Protein AF-A0A5R2MS77-F1 (afdb_monomer_lite)

Foldseek 3Di:
DWDWDFDPWQQFADPPADPVRRVDTDADTGRDQLVRLVVSVVRRDDDPRGPRHDDYDPGDHSDCVPDDCPPPDDDDDLAVVDHDDDPVVSVVVD

Radius of gyration: 16.6 Å; chains: 1; bounding box: 38×30×41 Å

Secondary structure (DSSP, 8-state):
--EE----TTSS--SSPPTTGGG-----EESSHHHHHHHHHHH----TT-TT--SPP----S-GGG---TT------SSTTT----HHHHHHH-

pLDDT: mean 94.73, std 3.04, range [78.88, 98.56]

Sequence (94 aa):
GTFGFKPTFGIVPQWPASAMTTLSHLGPVTRTVADAILMMNVIARKDARDGYAGPAYLGLDPDPAKTTIRGLRIGYSRNLGYVKVARDIQNVTD

Structure (mmCIF, N/CA/C/O backbone):
data_AF-A0A5R2MS77-F1
#
_entry.id   AF-A0A5R2MS77-F1
#
loop_
_atom_site.group_PDB
_atom_site.id
_atom_site.type_symbol
_atom_site.label_atom_id
_atom_site.label_alt_id
_atom_site.label_comp_id
_atom_site.label_asym_id
_atom_site.label_entity_id
_atom_site.label_seq_id
_atom_site.pdbx_PDB_ins_code
_atom_site.Cartn_x
_atom_site.Cartn_y
_atom_site.Cartn_z
_atom_site.occupancy
_atom_site.B_iso_or_equiv
_atom_site.auth_seq_id
_atom_site.auth_comp_id
_atom_site.auth_asym_id
_atom_site.auth_atom_id
_atom_site.pdbx_PDB_model_num
ATOM 1 N N . GLY A 1 1 ? -14.498 -8.074 4.402 1.00 90.12 1 GLY A N 1
ATOM 2 C CA . GLY A 1 1 ?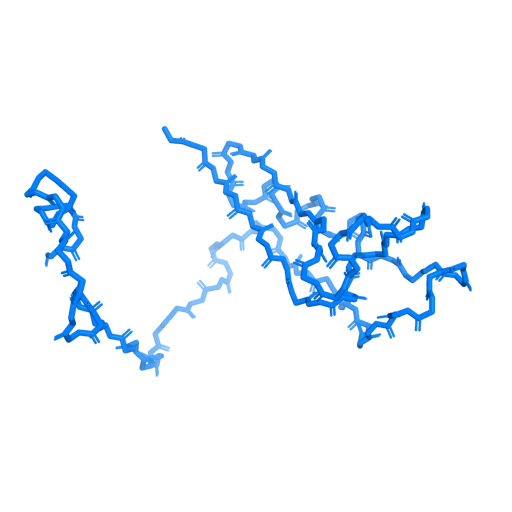 -13.489 -7.078 4.004 1.00 90.12 1 GLY A CA 1
ATOM 3 C C . GLY A 1 1 ? -12.181 -7.779 3.718 1.00 90.12 1 GLY A C 1
ATOM 4 O O . GLY A 1 1 ? -11.829 -8.691 4.455 1.00 90.12 1 GLY A O 1
ATOM 5 N N . THR A 1 2 ? -11.513 -7.409 2.634 1.00 97.50 2 THR A N 1
ATOM 6 C CA . THR A 1 2 ? -10.117 -7.775 2.345 1.00 97.50 2 THR A CA 1
ATOM 7 C C . THR A 1 2 ? -9.217 -6.581 2.655 1.00 97.50 2 THR A C 1
ATOM 9 O O . THR A 1 2 ? -9.707 -5.465 2.827 1.00 97.50 2 THR A O 1
ATOM 12 N N . PHE A 1 3 ? -7.908 -6.803 2.730 1.00 97.75 3 PHE A N 1
ATOM 13 C CA . PHE A 1 3 ? -6.933 -5.721 2.780 1.00 97.75 3 PHE A CA 1
ATOM 14 C C . PHE A 1 3 ? -6.592 -5.282 1.354 1.00 97.75 3 PHE A C 1
ATOM 16 O O . PHE A 1 3 ? -6.382 -6.129 0.489 1.00 97.75 3 PHE A O 1
ATOM 23 N N . GLY A 1 4 ? -6.546 -3.976 1.101 1.00 97.94 4 GLY A N 1
ATOM 24 C CA . GLY A 1 4 ? -6.135 -3.407 -0.180 1.00 97.94 4 GLY A CA 1
ATOM 25 C C . GLY A 1 4 ? -5.118 -2.299 0.045 1.00 97.94 4 GLY A C 1
ATOM 26 O O . GLY A 1 4 ? -5.326 -1.442 0.904 1.00 97.94 4 GLY A O 1
ATOM 27 N N . PHE A 1 5 ? -4.027 -2.307 -0.719 1.00 97.62 5 PHE A N 1
ATOM 28 C CA . PHE A 1 5 ? -2.969 -1.310 -0.598 1.00 97.62 5 PHE A CA 1
ATOM 29 C C . PHE A 1 5 ? -2.692 -0.643 -1.939 1.00 97.62 5 PHE A C 1
ATOM 31 O O . PHE A 1 5 ? -2.281 -1.294 -2.895 1.00 97.62 5 PHE A O 1
ATOM 38 N N . LYS A 1 6 ? -2.889 0.676 -1.996 1.00 97.56 6 LYS A N 1
ATOM 39 C CA . LYS A 1 6 ? -2.495 1.512 -3.130 1.00 97.56 6 LYS A CA 1
ATOM 40 C C . LYS A 1 6 ? -1.156 2.186 -2.795 1.00 97.56 6 LYS A C 1
ATOM 42 O O . LYS A 1 6 ? -1.168 3.109 -1.976 1.00 97.56 6 LYS A O 1
ATOM 47 N N . PRO A 1 7 ? -0.028 1.775 -3.398 1.00 96.12 7 PRO A N 1
ATOM 48 C CA . PRO A 1 7 ? 1.276 2.349 -3.084 1.00 96.12 7 PRO A CA 1
ATOM 49 C C . PRO A 1 7 ? 1.398 3.796 -3.579 1.00 96.12 7 PRO A C 1
ATOM 51 O O . PRO A 1 7 ? 0.505 4.338 -4.240 1.00 96.12 7 PRO A O 1
ATOM 54 N N . THR A 1 8 ? 2.525 4.428 -3.256 1.00 95.62 8 THR A N 1
ATOM 55 C CA . THR A 1 8 ? 2.941 5.687 -3.881 1.00 95.62 8 THR A CA 1
ATOM 56 C C . THR A 1 8 ? 3.066 5.500 -5.395 1.00 95.62 8 THR A C 1
ATOM 58 O O . THR A 1 8 ? 3.539 4.459 -5.857 1.00 95.62 8 THR A O 1
ATOM 61 N N . PHE A 1 9 ? 2.644 6.506 -6.164 1.00 95.31 9 PHE A N 1
ATOM 62 C CA . PHE A 1 9 ? 2.755 6.512 -7.622 1.00 95.31 9 PHE A CA 1
ATOM 63 C C . PHE A 1 9 ? 4.184 6.183 -8.079 1.00 95.31 9 PHE A C 1
ATOM 65 O O . PHE A 1 9 ? 5.154 6.672 -7.495 1.00 95.31 9 PHE A O 1
ATOM 72 N N . GLY A 1 10 ? 4.307 5.328 -9.095 1.00 94.31 10 GLY A N 1
ATOM 73 C CA . GLY A 1 10 ? 5.595 4.926 -9.663 1.00 94.31 10 GLY A CA 1
ATOM 74 C C . GLY A 1 10 ? 6.411 3.922 -8.837 1.00 94.31 10 GLY A C 1
ATOM 75 O O . GLY A 1 10 ? 7.498 3.553 -9.277 1.00 94.31 10 GLY A O 1
ATOM 76 N N . ILE A 1 11 ? 5.937 3.464 -7.664 1.00 95.88 11 ILE A N 1
ATOM 77 C CA . ILE A 1 11 ? 6.605 2.380 -6.906 1.00 95.88 11 ILE A CA 1
ATOM 78 C C . ILE A 1 11 ? 6.439 1.026 -7.604 1.00 95.88 11 ILE A C 1
ATOM 80 O O . ILE A 1 11 ? 7.390 0.250 -7.681 1.00 95.88 11 ILE A O 1
ATOM 84 N N . VAL A 1 12 ? 5.225 0.729 -8.072 1.00 96.88 12 VAL A N 1
ATOM 85 C CA . VAL A 1 12 ? 4.937 -0.469 -8.867 1.00 96.88 12 VAL A CA 1
ATOM 86 C C . VAL A 1 12 ? 4.806 -0.015 -10.315 1.00 96.88 12 VAL A C 1
ATOM 88 O O . VAL A 1 12 ? 3.932 0.816 -10.580 1.00 96.88 12 VAL A O 1
ATOM 91 N N . PRO A 1 13 ? 5.658 -0.504 -11.230 1.00 95.81 13 PRO A N 1
ATOM 92 C CA . PRO A 1 13 ? 5.612 -0.073 -12.614 1.00 95.81 13 PRO A CA 1
ATOM 93 C C . PRO A 1 13 ? 4.330 -0.555 -13.294 1.00 95.81 13 PRO A C 1
ATOM 95 O O . PRO A 1 13 ? 3.838 -1.654 -13.027 1.00 95.81 13 PRO A O 1
ATOM 98 N N . GLN A 1 14 ? 3.815 0.250 -14.213 1.00 95.00 14 GLN A N 1
ATOM 99 C CA . GLN A 1 14 ? 2.657 -0.067 -15.030 1.00 95.00 14 GLN A CA 1
ATOM 100 C C . GLN A 1 14 ? 2.947 0.250 -16.499 1.00 95.00 14 GLN A C 1
ATOM 102 O O . GLN A 1 14 ? 2.674 1.341 -16.998 1.00 95.00 14 GLN A O 1
ATOM 107 N N . TRP A 1 15 ? 3.465 -0.754 -17.206 1.00 94.31 15 TRP A N 1
ATOM 108 C CA . TRP A 1 15 ? 3.657 -0.711 -18.650 1.00 94.31 15 TRP A CA 1
ATOM 109 C C . TRP A 1 15 ? 2.835 -1.810 -19.348 1.00 94.31 15 TRP A C 1
ATOM 111 O O . TRP A 1 15 ? 2.958 -2.979 -18.968 1.00 94.31 15 TRP A O 1
ATOM 121 N N . PRO A 1 16 ? 2.046 -1.485 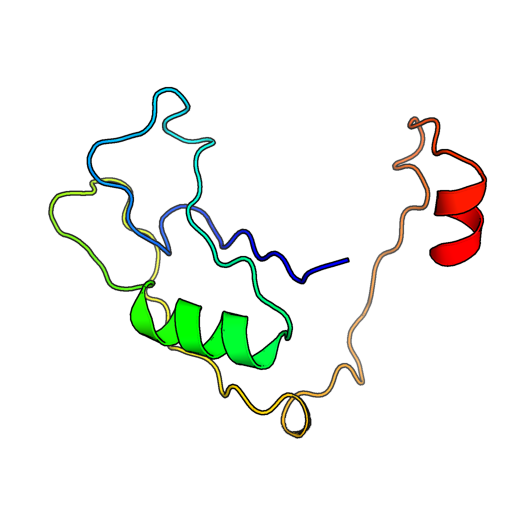-20.390 1.00 94.31 16 PRO A N 1
ATOM 122 C CA . PRO A 1 16 ? 1.766 -0.141 -20.907 1.00 94.31 16 PRO A CA 1
ATOM 123 C C . PRO A 1 16 ? 0.942 0.706 -19.925 1.00 94.31 16 PRO A C 1
ATOM 125 O O . PRO A 1 16 ? 0.282 0.179 -19.026 1.00 94.31 16 PRO A O 1
ATOM 128 N N . ALA A 1 17 ? 0.978 2.027 -20.110 1.00 92.81 17 ALA A N 1
ATOM 129 C CA . ALA A 1 17 ? 0.218 2.949 -19.274 1.00 92.81 17 ALA A CA 1
ATOM 130 C C . ALA A 1 17 ? -1.296 2.677 -19.368 1.00 92.81 17 ALA A C 1
ATOM 132 O O . ALA A 1 17 ? -1.833 2.367 -20.433 1.00 92.81 17 ALA A O 1
ATOM 133 N N . SER A 1 18 ? -1.992 2.818 -18.239 1.00 93.81 18 SER A N 1
ATOM 134 C CA . SER A 1 18 ? -3.459 2.799 -18.192 1.00 93.81 18 SER A CA 1
ATOM 135 C C . SER A 1 18 ? -4.050 4.045 -18.852 1.00 93.81 18 SER A C 1
ATOM 137 O O . SER A 1 18 ? -3.404 5.086 -18.912 1.00 93.81 18 SER A O 1
ATOM 139 N N . ALA A 1 19 ? -5.322 3.971 -19.254 1.00 95.12 19 ALA A N 1
ATOM 140 C CA . ALA A 1 19 ? -6.087 5.123 -19.737 1.00 95.12 19 ALA A CA 1
ATOM 141 C C . ALA A 1 19 ? -6.161 6.287 -18.725 1.00 95.12 19 ALA A C 1
ATOM 143 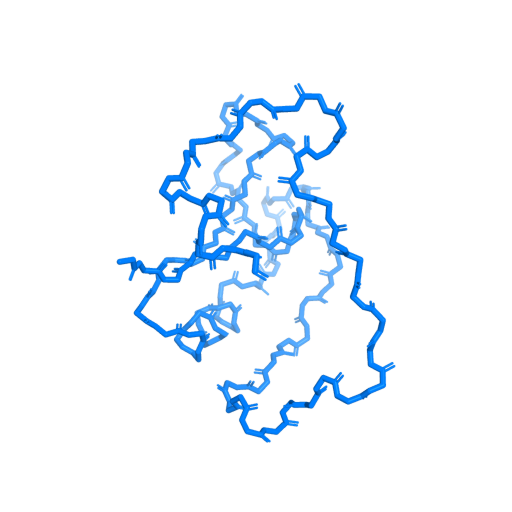O O . ALA A 1 19 ? -6.408 7.425 -19.109 1.00 95.12 19 ALA A O 1
ATOM 144 N N . MET A 1 20 ? -5.942 6.006 -17.437 1.00 94.81 20 MET A N 1
ATOM 145 C CA . MET A 1 20 ? -5.911 6.999 -16.358 1.00 94.81 20 MET A CA 1
ATOM 146 C C . MET A 1 20 ? -4.500 7.544 -16.074 1.00 94.81 20 MET A C 1
ATOM 148 O O . MET A 1 20 ? -4.343 8.334 -15.146 1.00 94.81 20 MET A O 1
ATOM 152 N N . THR A 1 21 ? -3.481 7.110 -16.828 1.00 91.50 21 THR A N 1
ATOM 153 C CA . THR A 1 21 ? -2.068 7.526 -16.760 1.00 91.50 21 THR A CA 1
ATOM 154 C C . THR A 1 21 ? -1.591 7.812 -15.330 1.00 91.50 21 THR A C 1
ATOM 156 O O . THR A 1 21 ? -1.369 6.882 -14.557 1.00 91.50 21 THR A O 1
ATOM 159 N N . THR A 1 22 ? -1.497 9.088 -14.944 1.00 93.19 22 THR A N 1
ATOM 160 C CA . THR A 1 22 ? -0.923 9.556 -13.674 1.00 93.19 22 THR A CA 1
ATOM 161 C C . THR A 1 22 ? -1.803 9.303 -12.446 1.00 93.19 22 THR A C 1
ATOM 163 O O . THR A 1 22 ? -1.345 9.478 -11.320 1.00 93.19 22 THR A O 1
ATOM 166 N N . LEU A 1 23 ? -3.055 8.874 -12.629 1.00 95.06 23 LEU A N 1
ATOM 167 C CA . LEU A 1 23 ? -3.949 8.469 -11.539 1.00 95.06 23 LEU A CA 1
ATOM 168 C C . LEU A 1 23 ? -3.926 6.952 -11.291 1.00 95.06 23 LEU A C 1
ATOM 170 O O . LEU A 1 23 ? -4.369 6.492 -10.235 1.00 95.06 23 LEU A O 1
ATOM 174 N N . SER A 1 24 ? -3.402 6.162 -12.234 1.00 95.12 24 SER A N 1
ATOM 175 C CA . SER A 1 24 ? -3.392 4.701 -12.141 1.00 95.12 24 SER A CA 1
ATOM 176 C C . SER A 1 24 ? -2.305 4.194 -11.197 1.00 95.12 24 SER A C 1
ATOM 178 O O . SER A 1 24 ? -1.187 4.700 -11.188 1.00 95.12 24 SER A O 1
ATOM 180 N N . HIS A 1 25 ? -2.644 3.182 -10.398 1.00 95.81 25 HIS A N 1
ATOM 181 C CA . HIS A 1 25 ? -1.729 2.528 -9.468 1.00 95.81 25 HIS A CA 1
ATOM 182 C C . HIS A 1 25 ? -2.011 1.028 -9.449 1.00 95.81 25 HIS A C 1
ATOM 184 O O . HIS A 1 25 ? -3.169 0.618 -9.349 1.00 95.81 25 HIS A O 1
ATOM 190 N N . LEU A 1 26 ? -0.956 0.219 -9.470 1.00 96.12 26 LEU A N 1
ATOM 191 C CA . LEU A 1 26 ? -1.044 -1.209 -9.189 1.00 96.12 26 LEU A CA 1
ATOM 192 C C . LEU A 1 26 ? -0.670 -1.464 -7.730 1.00 96.12 26 LEU A C 1
ATOM 194 O O . LEU A 1 26 ? 0.277 -0.877 -7.208 1.00 96.12 26 LEU A O 1
ATOM 198 N N . GLY A 1 27 ? -1.419 -2.336 -7.067 1.00 97.56 27 GLY A N 1
ATOM 199 C CA . GLY A 1 27 ? -1.188 -2.686 -5.674 1.00 97.56 27 GLY A CA 1
ATOM 200 C C . GLY A 1 27 ? -1.977 -3.927 -5.257 1.00 97.56 27 GLY A C 1
ATOM 201 O O . GLY A 1 27 ? -2.912 -4.326 -5.956 1.00 97.56 27 GLY A O 1
ATOM 202 N N . PRO A 1 28 ? -1.581 -4.589 -4.160 1.00 98.25 28 PRO A N 1
ATOM 203 C CA . PRO A 1 28 ? -2.155 -5.867 -3.769 1.00 98.25 28 PRO A CA 1
ATOM 204 C C . PRO A 1 28 ? -3.535 -5.731 -3.112 1.00 98.25 28 PRO A C 1
ATOM 206 O O . PRO A 1 28 ? -3.804 -4.789 -2.362 1.00 98.25 28 PRO A O 1
ATOM 209 N N . VAL A 1 29 ? -4.369 -6.751 -3.331 1.00 98.56 29 VAL A N 1
ATOM 210 C CA . VAL A 1 29 ? -5.562 -7.051 -2.530 1.00 98.56 29 VAL A CA 1
ATOM 211 C C . VAL A 1 29 ? -5.389 -8.448 -1.940 1.00 98.56 29 VAL A C 1
ATOM 213 O O . VAL A 1 29 ? -5.240 -9.418 -2.679 1.00 98.56 29 VAL A O 1
ATOM 216 N N . THR A 1 30 ? -5.378 -8.560 -0.615 1.00 98.25 30 THR A N 1
ATOM 217 C CA . THR A 1 30 ? -5.004 -9.783 0.115 1.00 98.25 30 THR A CA 1
ATOM 218 C C . THR A 1 30 ? -5.900 -10.019 1.332 1.00 98.25 30 THR A C 1
ATOM 220 O O . THR A 1 30 ? -6.754 -9.201 1.685 1.00 98.25 30 THR A O 1
ATOM 223 N N . ARG A 1 31 ? -5.740 -11.175 1.993 1.00 97.62 31 ARG A N 1
ATOM 224 C CA . ARG A 1 31 ? -6.444 -11.484 3.250 1.00 97.62 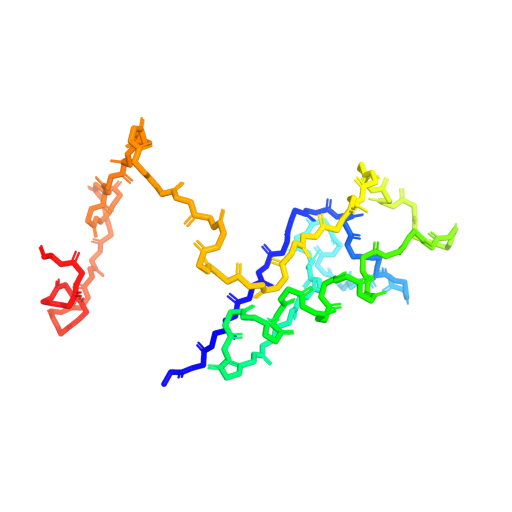31 ARG A CA 1
ATOM 225 C C . ARG A 1 31 ? -5.777 -10.851 4.470 1.00 97.62 31 ARG A C 1
ATOM 227 O O . ARG A 1 31 ? -6.482 -10.555 5.430 1.00 97.62 31 ARG A O 1
ATOM 234 N N . THR A 1 32 ? -4.464 -10.626 4.428 1.00 96.25 32 THR A N 1
ATOM 235 C CA . THR A 1 32 ? -3.691 -10.050 5.536 1.00 96.25 32 THR A CA 1
ATOM 236 C C . THR A 1 32 ? -2.755 -8.933 5.066 1.00 96.25 32 THR A C 1
ATOM 238 O O . THR A 1 32 ? -2.399 -8.855 3.887 1.00 96.25 32 THR A O 1
ATOM 241 N N . VAL A 1 33 ? -2.332 -8.075 6.000 1.00 95.62 33 VAL A N 1
ATOM 242 C CA . VAL A 1 33 ? -1.318 -7.033 5.749 1.00 95.62 33 VAL A CA 1
ATOM 243 C C . VAL A 1 33 ? 0.037 -7.658 5.396 1.00 95.62 33 VAL A C 1
ATOM 245 O O . VAL A 1 33 ? 0.697 -7.189 4.472 1.00 95.62 33 VAL A O 1
ATOM 248 N N . ALA A 1 34 ? 0.423 -8.743 6.077 1.00 96.25 34 ALA A N 1
ATOM 249 C CA . ALA A 1 34 ? 1.674 -9.459 5.826 1.00 96.25 34 ALA A CA 1
ATOM 250 C C . ALA A 1 34 ? 1.770 -9.955 4.373 1.00 96.25 34 ALA A C 1
ATOM 252 O O . ALA A 1 34 ? 2.784 -9.733 3.713 1.00 96.25 34 ALA A O 1
ATOM 253 N N . ASP A 1 35 ? 0.687 -10.523 3.830 1.00 97.50 35 ASP A N 1
ATOM 254 C CA . ASP A 1 35 ? 0.642 -10.968 2.429 1.00 97.50 35 ASP A CA 1
ATOM 255 C C . ASP A 1 35 ? 0.808 -9.804 1.444 1.00 97.50 35 ASP A C 1
ATOM 257 O O . ASP A 1 35 ? 1.455 -9.943 0.407 1.00 97.50 35 ASP A O 1
ATOM 261 N N . ALA A 1 36 ? 0.244 -8.633 1.757 1.00 97.38 36 ALA A N 1
ATOM 262 C CA . ALA A 1 36 ? 0.417 -7.455 0.914 1.00 97.38 36 ALA A CA 1
ATOM 263 C C . ALA A 1 36 ? 1.853 -6.924 0.960 1.00 97.38 36 ALA A C 1
ATOM 265 O O . ALA A 1 36 ? 2.370 -6.515 -0.078 1.00 97.38 36 ALA A O 1
ATOM 266 N N . ILE A 1 37 ? 2.515 -6.970 2.123 1.00 97.00 37 ILE A N 1
ATOM 267 C CA . ILE A 1 37 ? 3.940 -6.635 2.246 1.00 97.00 37 ILE A CA 1
ATOM 268 C C . ILE A 1 37 ? 4.788 -7.603 1.414 1.00 97.00 37 ILE A C 1
ATOM 270 O O . ILE A 1 37 ? 5.629 -7.156 0.633 1.00 97.00 37 ILE A O 1
ATOM 274 N N . LEU A 1 38 ? 4.535 -8.912 1.520 1.00 97.19 38 LEU A N 1
ATOM 275 C CA . LEU A 1 38 ? 5.215 -9.926 0.709 1.00 97.19 38 LEU A CA 1
ATOM 276 C C . LEU A 1 38 ? 5.033 -9.658 -0.788 1.00 97.19 38 LEU A C 1
ATOM 278 O O . LEU A 1 38 ? 6.013 -9.636 -1.531 1.00 97.19 38 LEU A O 1
ATOM 282 N N . MET A 1 39 ? 3.803 -9.378 -1.224 1.00 98.12 39 MET A N 1
ATOM 283 C CA . MET A 1 39 ? 3.520 -9.058 -2.622 1.00 98.12 39 MET A CA 1
ATOM 284 C C . MET A 1 39 ? 4.243 -7.781 -3.066 1.00 98.12 39 MET A C 1
ATOM 286 O O . MET A 1 39 ? 4.885 -7.781 -4.114 1.00 98.12 39 MET A O 1
ATOM 290 N N . MET A 1 40 ? 4.222 -6.715 -2.259 1.00 97.94 40 MET A N 1
ATOM 291 C CA . MET A 1 40 ? 4.949 -5.469 -2.543 1.00 97.94 40 MET A CA 1
ATOM 292 C C . MET A 1 40 ? 6.457 -5.691 -2.662 1.00 97.94 40 MET A C 1
ATOM 294 O O . MET A 1 40 ? 7.080 -5.154 -3.575 1.00 97.94 40 MET A O 1
ATOM 298 N N . ASN A 1 41 ? 7.045 -6.522 -1.798 1.00 97.06 41 ASN A N 1
ATOM 299 C CA . ASN A 1 41 ? 8.461 -6.881 -1.879 1.00 97.06 41 ASN A CA 1
ATOM 300 C C . ASN A 1 41 ? 8.815 -7.557 -3.215 1.00 97.06 41 ASN A C 1
ATOM 302 O O . ASN A 1 41 ? 9.951 -7.418 -3.674 1.00 97.06 41 ASN A O 1
ATOM 306 N N . VAL A 1 42 ? 7.860 -8.220 -3.870 1.00 97.25 42 VAL A N 1
ATOM 307 C CA . VAL A 1 42 ? 8.045 -8.822 -5.196 1.00 97.25 42 VAL A CA 1
ATOM 308 C C . VAL A 1 42 ? 7.785 -7.822 -6.324 1.00 97.25 42 VAL A C 1
ATOM 310 O O . VAL A 1 42 ? 8.631 -7.683 -7.203 1.00 97.25 42 VAL A O 1
ATOM 313 N N . ILE A 1 43 ? 6.649 -7.117 -6.316 1.00 97.38 43 ILE A N 1
ATOM 314 C CA . ILE A 1 43 ? 6.191 -6.347 -7.489 1.00 97.38 43 ILE A CA 1
ATOM 315 C C . ILE A 1 43 ? 6.753 -4.926 -7.582 1.00 97.38 43 ILE A C 1
ATOM 317 O O . ILE A 1 43 ? 6.743 -4.339 -8.660 1.00 97.38 43 ILE A O 1
ATOM 321 N N . ALA A 1 44 ? 7.255 -4.355 -6.486 1.00 97.19 44 ALA A N 1
ATOM 322 C CA . ALA A 1 44 ? 7.822 -3.006 -6.474 1.00 97.19 44 ALA A CA 1
ATOM 323 C C . ALA A 1 44 ? 9.276 -2.994 -6.978 1.00 97.19 44 ALA A C 1
ATOM 325 O O . ALA A 1 44 ? 10.218 -2.645 -6.259 1.00 97.19 44 ALA A O 1
ATOM 326 N N . ARG A 1 45 ? 9.468 -3.438 -8.223 1.00 95.25 45 ARG A N 1
ATOM 327 C CA . ARG A 1 45 ? 10.757 -3.475 -8.922 1.00 95.25 45 ARG A CA 1
ATOM 328 C C . ARG A 1 45 ? 10.685 -2.542 -10.113 1.00 95.25 45 ARG A C 1
ATOM 330 O O . ARG A 1 45 ? 9.677 -2.508 -10.799 1.00 95.25 45 ARG A O 1
ATOM 337 N N . LYS A 1 46 ? 11.747 -1.775 -10.352 1.00 93.69 46 LYS A N 1
ATOM 338 C CA . LYS A 1 46 ? 11.785 -0.839 -11.479 1.00 93.69 46 LYS A CA 1
ATOM 339 C C . LYS A 1 46 ? 11.681 -1.593 -12.804 1.00 93.69 46 LYS A C 1
ATOM 341 O O . LYS A 1 46 ? 12.301 -2.640 -12.967 1.00 93.69 46 LYS A O 1
ATOM 346 N N . ASP A 1 47 ? 10.961 -1.004 -13.747 1.00 94.50 47 ASP A N 1
ATOM 347 C CA . ASP A 1 47 ? 10.871 -1.460 -15.130 1.00 94.50 47 ASP A CA 1
ATOM 348 C C . ASP A 1 47 ? 11.304 -0.313 -16.045 1.00 94.50 47 ASP A C 1
ATOM 350 O O . ASP A 1 47 ? 10.756 0.782 -15.961 1.00 94.50 47 ASP A O 1
ATOM 354 N N . ALA A 1 48 ? 12.292 -0.550 -16.910 1.00 95.19 48 ALA A N 1
ATOM 355 C CA . ALA A 1 48 ? 12.826 0.473 -17.812 1.00 95.19 48 ALA A CA 1
ATOM 356 C C . ALA A 1 48 ? 11.817 0.939 -18.876 1.00 95.19 48 ALA A C 1
ATOM 358 O O . ALA A 1 48 ? 12.026 1.971 -19.509 1.00 95.19 48 ALA A O 1
ATOM 359 N N . ARG A 1 49 ? 10.738 0.179 -19.091 1.00 96.00 49 ARG A N 1
ATOM 360 C CA . ARG A 1 49 ? 9.663 0.533 -20.024 1.00 96.00 49 ARG A CA 1
ATOM 361 C C . ARG A 1 49 ? 8.689 1.541 -19.421 1.00 96.00 49 ARG A C 1
ATOM 363 O O . ARG A 1 49 ? 8.021 2.251 -20.164 1.00 96.00 49 ARG A O 1
ATOM 370 N N . ASP A 1 50 ? 8.606 1.609 -18.094 1.00 94.81 50 ASP A N 1
ATOM 371 C CA . ASP A 1 50 ? 7.761 2.573 -17.402 1.00 94.81 50 ASP A CA 1
ATOM 372 C C . ASP A 1 50 ? 8.544 3.858 -17.089 1.00 94.81 50 ASP A C 1
ATOM 374 O O . ASP A 1 50 ? 9.365 3.916 -16.171 1.00 94.81 50 ASP A O 1
ATOM 378 N N . GLY A 1 51 ? 8.260 4.914 -17.854 1.00 93.00 51 GLY A N 1
ATOM 379 C CA . GLY A 1 51 ? 8.870 6.234 -17.682 1.00 93.00 51 GLY A CA 1
ATOM 380 C C . GLY A 1 51 ? 8.472 6.969 -16.395 1.00 93.00 51 GLY A C 1
ATOM 381 O O . GLY A 1 51 ? 9.053 8.012 -16.104 1.00 93.00 51 GLY A O 1
ATOM 382 N N . TYR A 1 52 ? 7.515 6.451 -15.617 1.00 93.50 52 TYR A N 1
ATOM 383 C CA . TYR A 1 52 ? 7.061 7.040 -14.352 1.00 93.50 52 TYR A CA 1
ATOM 384 C C . TYR A 1 52 ? 7.725 6.428 -13.111 1.00 93.50 52 TYR A C 1
ATOM 386 O O . TYR A 1 52 ? 7.265 6.661 -11.991 1.00 93.50 52 TYR A O 1
ATOM 394 N N . ALA A 1 53 ? 8.802 5.654 -13.286 1.00 90.38 53 ALA A N 1
ATOM 395 C CA . ALA A 1 53 ? 9.503 4.996 -12.189 1.00 90.38 53 ALA A CA 1
ATOM 396 C C . ALA A 1 53 ? 9.910 5.988 -11.079 1.00 90.38 53 ALA A C 1
ATOM 398 O O . ALA A 1 53 ? 10.734 6.885 -11.276 1.00 90.38 53 ALA A O 1
ATOM 399 N N . GLY A 1 54 ? 9.341 5.793 -9.888 1.00 89.25 54 GLY A N 1
ATOM 400 C CA . GLY A 1 54 ? 9.579 6.624 -8.714 1.00 89.25 54 GLY A CA 1
ATOM 401 C C . GLY A 1 54 ? 10.832 6.229 -7.913 1.00 89.25 54 GLY A C 1
ATOM 402 O O . GLY A 1 54 ? 11.731 5.529 -8.407 1.00 89.25 54 GLY A O 1
ATOM 403 N N . PRO A 1 55 ? 10.914 6.669 -6.640 1.00 89.44 55 PRO A N 1
ATOM 404 C CA . PRO A 1 55 ? 11.953 6.238 -5.710 1.00 89.44 55 PRO A CA 1
ATOM 405 C C . PRO A 1 55 ? 12.009 4.712 -5.570 1.00 89.44 55 PRO A C 1
ATOM 407 O O . PRO A 1 55 ? 10.998 4.022 -5.692 1.00 89.44 55 PRO A O 1
ATOM 410 N N . ALA A 1 56 ? 13.198 4.175 -5.289 1.00 90.88 56 ALA A N 1
ATOM 411 C CA . ALA A 1 56 ? 13.354 2.742 -5.067 1.00 90.88 56 ALA A CA 1
ATOM 412 C C . ALA A 1 56 ? 12.605 2.299 -3.800 1.00 90.88 56 ALA A C 1
ATOM 414 O O . ALA A 1 56 ? 12.756 2.900 -2.736 1.00 90.88 56 ALA A O 1
ATOM 415 N N . TYR A 1 57 ? 11.838 1.217 -3.908 1.00 95.31 57 TYR A N 1
ATOM 416 C CA . TYR A 1 57 ? 11.237 0.561 -2.756 1.00 95.31 57 TYR A CA 1
ATOM 4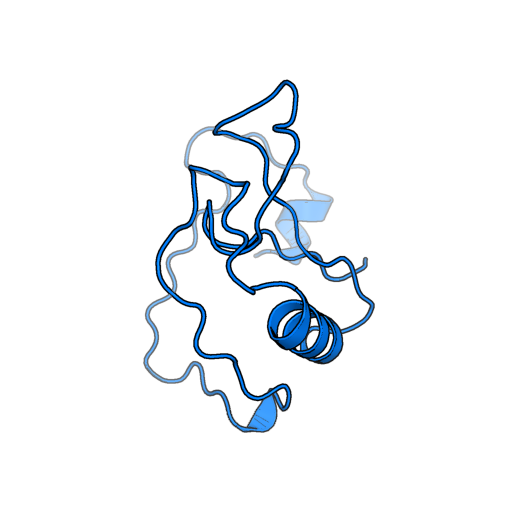17 C C . TYR A 1 57 ? 12.249 -0.385 -2.106 1.00 95.31 57 TYR A C 1
ATOM 419 O O . TYR A 1 57 ? 12.757 -1.310 -2.744 1.00 95.31 57 TYR A O 1
ATOM 427 N N . LEU A 1 58 ? 12.549 -0.139 -0.831 1.00 94.19 58 LEU A N 1
ATOM 428 C CA . LEU A 1 58 ? 13.582 -0.870 -0.090 1.00 94.19 58 LEU A CA 1
ATOM 429 C C . LEU A 1 58 ? 13.097 -2.215 0.470 1.00 94.19 58 LEU A C 1
ATOM 431 O O . LEU A 1 58 ? 13.911 -3.013 0.924 1.00 94.19 58 LEU A O 1
ATOM 435 N N . GLY A 1 59 ? 11.795 -2.491 0.393 1.00 93.69 59 GLY A N 1
ATOM 436 C CA . GLY A 1 59 ? 11.191 -3.634 1.065 1.00 93.69 59 GLY A CA 1
ATOM 437 C C . GLY A 1 59 ? 10.782 -3.318 2.501 1.00 93.69 59 GLY A C 1
ATOM 438 O O . GLY A 1 59 ? 11.270 -2.370 3.115 1.00 93.69 59 GLY A O 1
ATOM 439 N N . LEU A 1 60 ? 9.866 -4.126 3.024 1.00 93.38 60 LEU A N 1
ATOM 440 C CA . LEU A 1 60 ? 9.433 -4.097 4.420 1.00 93.38 60 LEU A CA 1
ATOM 441 C C . LEU A 1 60 ? 9.465 -5.513 4.997 1.00 93.38 60 LEU A C 1
ATOM 443 O O . LEU A 1 60 ? 9.293 -6.493 4.267 1.00 93.38 60 LEU A O 1
ATOM 447 N N . ASP A 1 61 ? 9.665 -5.617 6.308 1.00 93.94 61 ASP A N 1
ATOM 448 C CA . ASP A 1 61 ? 9.501 -6.881 7.023 1.00 93.94 61 ASP A CA 1
ATOM 449 C C . ASP A 1 61 ? 8.003 -7.240 7.060 1.00 93.94 61 ASP A C 1
ATOM 451 O O . ASP A 1 61 ? 7.191 -6.393 7.445 1.00 93.94 61 ASP A O 1
ATOM 455 N N . PRO A 1 62 ? 7.602 -8.448 6.625 1.00 93.81 62 PRO A N 1
ATOM 456 C CA . PRO A 1 62 ? 6.199 -8.846 6.622 1.00 93.81 62 PRO A CA 1
ATOM 457 C C . PRO A 1 62 ? 5.643 -9.118 8.024 1.00 93.81 62 PRO A C 1
ATOM 459 O O . PRO A 1 62 ? 4.427 -9.233 8.153 1.00 93.81 62 PRO A O 1
ATOM 462 N N . ASP A 1 63 ? 6.490 -9.236 9.054 1.00 92.81 63 ASP A N 1
ATOM 463 C CA . ASP A 1 63 ? 6.054 -9.453 10.432 1.00 92.81 63 ASP A CA 1
ATOM 464 C C . ASP A 1 63 ? 5.569 -8.138 11.078 1.00 92.81 63 ASP A C 1
ATOM 466 O O . ASP A 1 63 ? 6.383 -7.280 11.448 1.00 92.81 63 ASP A O 1
ATOM 470 N N . PRO A 1 64 ? 4.246 -7.960 11.274 1.00 78.88 64 PRO A N 1
ATOM 471 C CA . PRO A 1 64 ? 3.712 -6.735 11.853 1.00 78.88 64 PRO A CA 1
ATOM 472 C C . PRO A 1 64 ? 4.135 -6.542 13.315 1.00 78.88 64 PRO A C 1
ATOM 474 O O . PRO A 1 64 ? 4.138 -5.404 13.781 1.00 78.88 64 PRO A O 1
ATOM 477 N N . ALA A 1 65 ? 4.530 -7.602 14.036 1.00 85.88 65 ALA A N 1
ATOM 478 C CA . ALA A 1 65 ? 4.934 -7.507 15.440 1.00 85.88 65 ALA A CA 1
ATOM 479 C C . ALA A 1 65 ? 6.219 -6.685 15.636 1.00 85.88 65 ALA A C 1
ATOM 481 O O . ALA A 1 65 ? 6.467 -6.164 16.723 1.00 85.88 65 ALA A O 1
ATOM 482 N N . LYS A 1 66 ? 7.019 -6.524 14.577 1.00 89.12 66 LYS A N 1
ATOM 483 C CA . LYS A 1 66 ? 8.237 -5.704 14.585 1.00 89.12 66 LYS A CA 1
ATOM 484 C C . LYS A 1 66 ? 7.968 -4.214 14.373 1.00 89.12 66 LYS A C 1
ATOM 486 O O . LYS A 1 66 ? 8.877 -3.403 14.542 1.00 89.12 66 LYS A O 1
ATOM 491 N N . THR A 1 67 ? 6.740 -3.836 14.016 1.00 87.94 67 THR A N 1
ATOM 492 C CA . THR A 1 67 ? 6.351 -2.439 13.791 1.00 87.94 67 THR A CA 1
ATOM 493 C C . THR A 1 67 ? 5.566 -1.909 14.987 1.00 87.94 67 THR A C 1
ATOM 495 O O . THR A 1 67 ? 4.598 -2.517 15.432 1.00 87.94 67 THR A O 1
ATOM 498 N N . THR A 1 68 ? 5.947 -0.736 15.498 1.00 91.19 68 THR A N 1
ATOM 499 C CA . THR A 1 68 ? 5.217 -0.046 16.570 1.00 91.19 68 THR A CA 1
ATOM 500 C C . THR A 1 68 ? 4.678 1.294 16.093 1.00 91.19 68 THR A C 1
ATOM 502 O O . THR A 1 68 ? 5.352 2.029 15.377 1.00 91.19 68 THR A O 1
ATOM 505 N N . ILE A 1 69 ? 3.463 1.626 16.528 1.00 93.25 69 ILE A N 1
ATOM 506 C CA . ILE A 1 69 ? 2.841 2.938 16.297 1.00 93.25 69 ILE A CA 1
ATOM 507 C C . ILE A 1 69 ? 3.010 3.885 17.493 1.00 93.25 69 ILE A C 1
ATOM 509 O O . ILE A 1 69 ? 2.491 5.002 17.488 1.00 93.25 69 ILE A O 1
ATOM 513 N N . ARG A 1 70 ? 3.710 3.451 18.552 1.00 95.94 70 ARG A N 1
ATOM 514 C CA . ARG A 1 70 ? 3.917 4.265 19.755 1.00 95.94 70 ARG A CA 1
ATOM 515 C C . ARG A 1 70 ? 4.664 5.547 19.389 1.00 95.94 70 ARG A C 1
ATOM 517 O O . ARG A 1 70 ? 5.734 5.498 18.797 1.00 95.94 70 ARG A O 1
ATOM 524 N N . GLY A 1 71 ? 4.108 6.687 19.792 1.00 96.62 71 GLY A N 1
ATOM 525 C CA . GLY A 1 71 ? 4.686 8.006 19.524 1.00 96.62 71 GLY A CA 1
ATOM 526 C C . GLY A 1 71 ? 4.284 8.616 18.178 1.00 96.62 71 GLY A C 1
ATOM 527 O O . GLY A 1 71 ? 4.604 9.779 17.937 1.00 96.62 71 GLY A O 1
ATOM 528 N N . LEU A 1 72 ? 3.547 7.895 17.323 1.00 97.06 72 LEU A N 1
ATOM 529 C CA . LEU A 1 72 ? 2.984 8.480 16.108 1.00 97.06 72 LEU A CA 1
ATOM 530 C C . LEU A 1 72 ? 1.811 9.408 16.439 1.00 97.06 72 LEU A C 1
ATOM 532 O O . LEU A 1 72 ? 0.972 9.115 17.290 1.00 97.06 72 LEU A O 1
ATOM 536 N N . ARG A 1 73 ? 1.735 10.529 15.719 1.00 97.81 73 ARG A N 1
ATOM 537 C CA . ARG A 1 73 ? 0.592 11.447 15.747 1.00 97.81 73 ARG A CA 1
ATOM 538 C C . ARG A 1 73 ? -0.339 11.091 14.596 1.00 97.81 73 ARG A C 1
ATOM 540 O O . ARG A 1 73 ? 0.054 11.208 13.439 1.00 97.81 73 ARG A O 1
ATOM 547 N N . ILE A 1 74 ? -1.561 10.675 14.913 1.00 95.56 74 ILE A N 1
ATOM 548 C CA . ILE A 1 74 ? -2.564 10.274 13.923 1.00 95.56 74 ILE A CA 1
ATOM 549 C C . ILE A 1 74 ? -3.601 11.392 13.807 1.00 95.56 74 ILE A C 1
ATOM 551 O O . ILE A 1 74 ? -4.257 11.741 14.786 1.00 95.56 74 ILE A O 1
ATOM 555 N N . GLY A 1 75 ? -3.727 11.973 12.613 1.00 95.38 75 GLY A N 1
ATOM 556 C CA . GLY A 1 75 ? -4.811 12.899 12.292 1.00 95.38 75 GLY A CA 1
ATOM 557 C C . GLY A 1 75 ? -6.047 12.126 11.843 1.00 95.38 75 GLY A C 1
ATOM 558 O O . GLY A 1 75 ? -5.954 11.304 10.935 1.00 95.38 75 GLY A O 1
ATOM 559 N N . TYR A 1 76 ? -7.196 12.402 12.456 1.00 94.62 76 TYR A N 1
ATOM 560 C CA . TYR A 1 76 ? -8.484 11.822 12.080 1.00 94.62 76 TYR A CA 1
ATOM 561 C C . TYR A 1 76 ? -9.451 12.933 11.670 1.00 94.62 76 TYR A C 1
ATOM 563 O O . TYR A 1 76 ? -9.607 13.927 12.377 1.00 94.62 76 TYR A O 1
ATOM 571 N N . SER A 1 77 ? -10.100 12.764 10.518 1.00 94.25 77 SER A N 1
ATOM 572 C CA . SER A 1 77 ? -11.179 13.635 10.061 1.00 94.25 77 SER A CA 1
ATOM 573 C C . SER A 1 77 ? -12.363 12.771 9.660 1.00 94.25 77 SER A C 1
ATOM 575 O O . SER A 1 77 ? -12.327 12.102 8.629 1.00 94.25 77 SER A O 1
ATOM 577 N N . ARG A 1 78 ? -13.417 12.797 10.482 1.00 93.31 78 ARG A N 1
ATOM 578 C CA . ARG A 1 78 ? -14.597 11.932 10.334 1.00 93.31 78 ARG A CA 1
ATOM 579 C C . ARG A 1 78 ? -15.267 12.052 8.962 1.00 93.31 78 ARG A C 1
ATOM 581 O O . ARG A 1 78 ? -15.832 11.091 8.455 1.00 93.31 78 ARG A O 1
ATOM 588 N N . ASN A 1 79 ? -15.250 13.244 8.370 1.00 94.69 79 ASN A N 1
ATOM 589 C CA . ASN A 1 79 ? -15.992 13.543 7.146 1.00 94.69 79 ASN A CA 1
ATOM 590 C C . ASN A 1 79 ? -15.322 14.594 6.248 1.00 94.69 79 ASN A C 1
ATOM 592 O O . ASN A 1 79 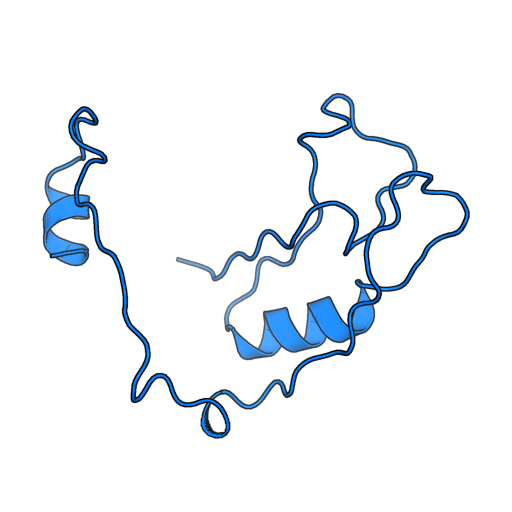? -15.987 15.191 5.400 1.00 94.69 79 ASN A O 1
ATOM 596 N N . LEU A 1 80 ? -14.038 14.886 6.473 1.00 93.62 80 LEU A N 1
ATOM 597 C CA . LEU A 1 80 ? -13.300 15.944 5.771 1.00 93.62 80 LEU A CA 1
ATOM 598 C C . LEU A 1 80 ? -13.954 17.343 5.859 1.00 93.62 80 LEU A C 1
ATOM 600 O O . LEU A 1 80 ? -13.564 18.242 5.125 1.00 93.62 80 LEU A O 1
ATOM 604 N N . GLY A 1 81 ? -14.932 17.544 6.753 1.00 94.88 81 GLY A N 1
ATOM 605 C CA . GLY A 1 81 ? -15.689 18.787 6.933 1.00 94.88 81 GLY A CA 1
ATOM 606 C C . GLY A 1 81 ? -16.904 18.968 6.014 1.00 94.88 81 GLY A C 1
ATOM 607 O O . GLY A 1 81 ? -17.683 19.888 6.243 1.00 94.88 81 GLY A O 1
ATOM 608 N N . TYR A 1 82 ? -17.101 18.117 5.001 1.00 96.06 82 TYR A N 1
ATOM 609 C CA . TYR A 1 82 ? -18.156 18.315 3.988 1.00 96.06 82 TYR A CA 1
ATOM 610 C C . TYR A 1 82 ? -18.800 17.027 3.451 1.00 96.06 82 TYR A C 1
ATOM 612 O O . TYR A 1 82 ? -19.779 17.093 2.708 1.00 96.06 82 TYR A O 1
ATOM 620 N N . VAL A 1 83 ? -18.284 15.845 3.799 1.00 96.81 83 VAL A N 1
ATOM 621 C CA . VAL A 1 83 ? -18.776 14.568 3.262 1.00 96.81 83 VAL A CA 1
ATOM 622 C C . VAL A 1 83 ? -19.940 14.034 4.101 1.00 96.81 83 VAL A C 1
ATOM 624 O O . VAL A 1 83 ? -19.873 13.956 5.327 1.00 96.81 83 VAL A O 1
ATOM 627 N N . LYS A 1 84 ? -21.019 13.591 3.451 1.00 96.62 84 LYS A N 1
ATOM 628 C CA . LYS A 1 84 ? -22.076 12.819 4.119 1.00 96.62 84 LYS A CA 1
ATOM 629 C C . LYS A 1 84 ? -21.669 11.344 4.173 1.00 96.62 84 LYS A C 1
ATOM 631 O O . LYS A 1 84 ? -21.701 10.665 3.153 1.00 96.62 84 LYS A O 1
ATOM 636 N N . VAL A 1 85 ? -21.298 10.853 5.354 1.00 95.75 85 VAL A N 1
ATOM 637 C CA . VAL A 1 85 ? -20.922 9.442 5.576 1.00 95.75 85 VAL A CA 1
ATOM 638 C C . VAL A 1 85 ? -22.136 8.654 6.079 1.00 95.75 85 VAL A C 1
ATOM 640 O O . VAL A 1 85 ? -22.928 9.169 6.868 1.00 95.75 85 VAL A O 1
ATOM 643 N N . ALA A 1 86 ? -22.304 7.419 5.602 1.00 96.94 86 ALA A N 1
ATOM 644 C CA . ALA A 1 86 ? -23.373 6.528 6.050 1.00 96.94 86 ALA A CA 1
ATOM 645 C C . ALA A 1 86 ? -23.222 6.175 7.543 1.00 96.94 86 ALA A C 1
ATOM 647 O O . ALA A 1 86 ? -22.108 6.063 8.056 1.00 96.94 86 ALA A O 1
ATOM 648 N N . ARG A 1 87 ? -24.346 6.030 8.256 1.00 96.00 87 ARG A N 1
ATOM 649 C CA . ARG A 1 87 ? -24.363 5.906 9.726 1.00 96.00 87 ARG A CA 1
ATOM 650 C C . ARG A 1 87 ? -23.688 4.628 10.226 1.00 96.00 87 ARG A C 1
ATOM 652 O O . ARG A 1 87 ? -22.987 4.661 11.228 1.00 96.00 87 ARG A O 1
ATOM 659 N N . ASP A 1 88 ? -23.905 3.517 9.537 1.00 96.75 88 ASP A N 1
ATOM 660 C CA . ASP A 1 88 ? -23.267 2.231 9.820 1.00 96.75 88 ASP A CA 1
ATOM 661 C C . ASP A 1 88 ? -21.738 2.302 9.685 1.00 96.75 88 ASP A C 1
ATOM 663 O O . ASP A 1 88 ? -21.033 1.732 10.513 1.00 96.75 88 ASP A O 1
ATOM 667 N N . ILE A 1 89 ? -21.231 3.068 8.715 1.00 95.19 89 ILE A N 1
ATOM 668 C CA . ILE A 1 89 ? -19.793 3.316 8.542 1.00 95.19 89 ILE A CA 1
ATOM 669 C C . ILE A 1 89 ? -19.241 4.249 9.627 1.00 95.19 89 ILE A C 1
ATOM 671 O O . ILE A 1 89 ? -18.185 3.965 10.179 1.00 95.19 89 ILE A O 1
ATOM 675 N N . GLN A 1 90 ? -19.958 5.324 9.979 1.00 93.56 90 GLN A N 1
ATOM 676 C CA . GLN A 1 90 ? -19.538 6.220 11.068 1.00 93.56 90 GLN A CA 1
ATOM 677 C C . GLN A 1 90 ? -19.378 5.462 12.392 1.00 93.56 90 GLN A C 1
ATOM 679 O O . GLN A 1 90 ? -18.362 5.605 13.062 1.00 93.56 90 GLN A O 1
ATOM 684 N N . ASN A 1 91 ? -20.335 4.588 12.720 1.00 95.06 91 ASN A N 1
ATOM 685 C CA . ASN A 1 91 ? -20.328 3.818 13.966 1.00 95.06 91 ASN A CA 1
ATOM 686 C C . ASN A 1 91 ? -19.112 2.886 14.129 1.00 95.06 91 ASN A C 1
ATOM 688 O O . ASN A 1 91 ? -18.821 2.496 15.253 1.00 95.06 91 ASN A O 1
ATOM 692 N N . VAL A 1 92 ? -18.448 2.476 13.040 1.00 95.12 92 VAL A N 1
ATOM 693 C CA . VAL A 1 92 ? -17.275 1.581 13.105 1.00 95.12 92 VAL A CA 1
ATOM 694 C C . VAL A 1 92 ? -15.936 2.320 13.053 1.00 95.12 92 VAL A C 1
ATOM 696 O O . VAL A 1 92 ? -14.904 1.700 13.297 1.00 95.12 92 VAL A O 1
ATOM 699 N N . THR A 1 93 ? -15.926 3.612 12.708 1.00 92.38 93 THR A N 1
ATOM 700 C CA . THR A 1 93 ? -14.700 4.428 12.598 1.00 92.38 93 THR A CA 1
ATOM 701 C C . THR A 1 93 ? -14.515 5.432 13.735 1.00 92.38 93 THR A C 1
ATOM 703 O O . THR A 1 93 ? -13.456 6.053 13.811 1.00 92.38 93 THR A O 1
ATOM 706 N N . ASP A 1 94 ? -15.535 5.613 14.573 1.00 87.31 94 ASP A N 1
ATOM 707 C CA . ASP A 1 94 ? -15.543 6.492 15.749 1.00 87.31 94 ASP A CA 1
ATOM 708 C C . ASP A 1 94 ? -15.174 5.755 17.038 1.00 87.31 94 ASP A C 1
ATOM 710 O O . ASP A 1 94 ? -14.473 6.380 17.868 1.00 87.31 94 ASP A O 1
#